Protein AF-A0A1V5UYR1-F1 (afdb_monomer_lite)

pLDDT: mean 87.08, std 14.12, range [35.88, 98.06]

Foldseek 3Di:
DDPVVLLVVQVVQLVVQVVCVVVVHDDAEEQDDDAPSCLVRRLPSHAAQAEHEYECVPQVPDPVSLVRVQVVVVSNCVRRVY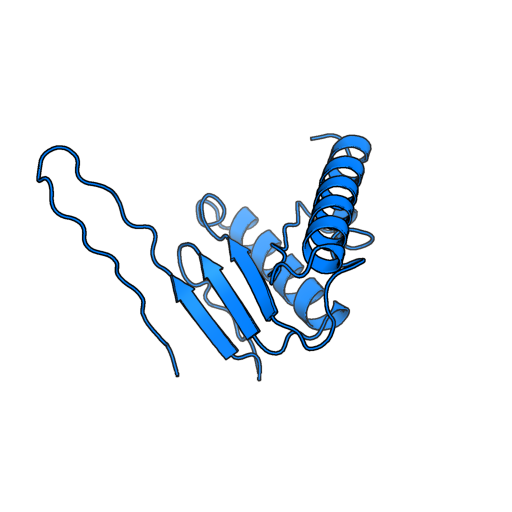QEYEYEDDDRPHDNDNHAYWYWHDFDCPVVVNDTDGDTDRPD

Radius of gyration: 15.61 Å; chains: 1; bounding box: 32×38×44 Å

Sequence (124 aa):
MPLAMKTWNVYRSRLLGQRMADAGIVVIPTVSWAGPETYEFCFDGLPKNGTVTISTVGVMRSRQARELFKSGLSAMLAAIRPENILIYGKLPDFDFGKTAIFHFEPTSFDWKNMKKDVNCKENR

Secondary structure (DSSP, 8-state):
--HHHHHHHHHHHHHHHHHHHHTT----PEE--SSGGGHHHHTTTPPTTSEEEEE-TTTTTSHHHHHHHHHHHHHHHHHH--SEEEEESSPPS---TT-EEEEE-----BTTTTB----EEE--

Structure (mmCIF, N/CA/C/O backbone):
data_AF-A0A1V5UYR1-F1
#
_entry.id   AF-A0A1V5UYR1-F1
#
loop_
_atom_site.group_PDB
_atom_site.id
_atom_site.type_symbol
_atom_site.label_atom_id
_atom_site.label_alt_id
_atom_site.label_comp_id
_atom_site.label_asym_id
_atom_site.label_entity_id
_atom_site.label_seq_id
_atom_site.pdbx_PDB_ins_code
_atom_site.Cartn_x
_atom_site.Cartn_y
_atom_site.Cartn_z
_atom_site.occupancy
_atom_site.B_iso_or_equiv
_atom_site.auth_seq_id
_atom_site.auth_comp_id
_atom_site.auth_asym_id
_atom_site.auth_atom_id
_atom_site.pdbx_PDB_model_num
ATOM 1 N N . MET A 1 1 ? 13.243 11.709 1.000 1.00 82.44 1 MET A N 1
ATOM 2 C CA . MET A 1 1 ? 13.727 10.629 0.109 1.00 82.44 1 MET A CA 1
ATOM 3 C C . MET A 1 1 ? 13.511 11.059 -1.340 1.00 82.44 1 MET A C 1
ATOM 5 O O . MET A 1 1 ? 12.389 11.466 -1.631 1.00 82.44 1 MET A O 1
ATOM 9 N N . PRO A 1 2 ? 14.531 11.019 -2.216 1.00 94.44 2 PRO A N 1
ATOM 10 C CA . PRO A 1 2 ? 14.392 11.334 -3.643 1.00 94.44 2 PRO A CA 1
ATOM 11 C C . PRO A 1 2 ? 13.414 10.394 -4.361 1.00 94.44 2 PRO A C 1
ATOM 13 O O . PRO A 1 2 ? 13.251 9.248 -3.938 1.00 94.44 2 PRO A O 1
ATOM 16 N N . LEU A 1 3 ? 12.796 10.857 -5.455 1.00 93.81 3 LEU A N 1
ATOM 17 C CA . LEU A 1 3 ? 11.781 10.097 -6.200 1.00 93.81 3 LEU A CA 1
ATOM 18 C C . LEU A 1 3 ? 12.307 8.744 -6.693 1.00 93.81 3 LEU A C 1
ATOM 20 O O . LEU A 1 3 ? 11.684 7.725 -6.421 1.00 93.81 3 LEU A O 1
ATOM 24 N N . ALA A 1 4 ? 13.506 8.716 -7.281 1.00 95.88 4 ALA A N 1
ATOM 25 C CA . ALA A 1 4 ? 14.134 7.483 -7.759 1.00 95.88 4 ALA A CA 1
ATOM 26 C C . ALA A 1 4 ? 14.246 6.403 -6.664 1.00 95.88 4 ALA A C 1
ATOM 28 O O . ALA A 1 4 ? 13.963 5.232 -6.906 1.00 95.88 4 ALA A O 1
ATOM 29 N N . MET A 1 5 ? 14.584 6.794 -5.428 1.00 96.31 5 MET A N 1
ATOM 30 C CA . MET A 1 5 ? 14.631 5.853 -4.304 1.00 96.31 5 MET A CA 1
ATOM 31 C C . MET A 1 5 ? 13.238 5.378 -3.879 1.00 96.31 5 MET A C 1
ATOM 33 O O . MET A 1 5 ? 13.083 4.216 -3.509 1.00 96.31 5 MET A O 1
ATOM 37 N N . LYS A 1 6 ? 12.219 6.246 -3.937 1.00 95.44 6 LYS A N 1
ATOM 38 C CA . LYS A 1 6 ? 10.828 5.853 -3.654 1.00 95.44 6 LYS A CA 1
ATOM 39 C C . L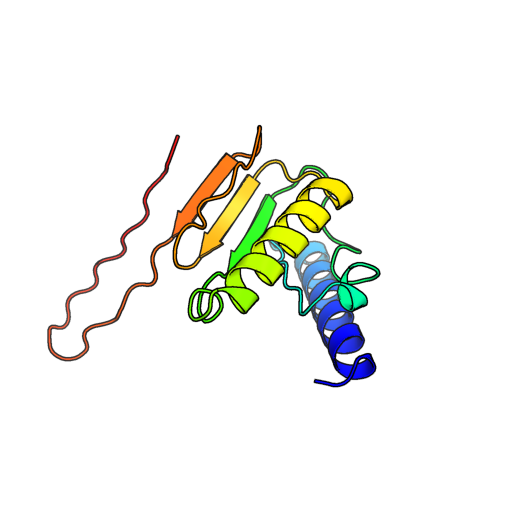YS A 1 6 ? 10.349 4.809 -4.670 1.00 95.44 6 LYS A C 1
ATOM 41 O O . LYS A 1 6 ? 9.847 3.766 -4.259 1.00 95.44 6 LYS A O 1
ATOM 46 N N . THR A 1 7 ? 10.578 5.052 -5.961 1.00 95.94 7 THR A N 1
ATOM 47 C CA . THR A 1 7 ? 10.235 4.124 -7.049 1.00 95.94 7 THR A CA 1
ATOM 48 C C . THR A 1 7 ? 10.956 2.789 -6.887 1.00 95.94 7 THR A C 1
ATOM 50 O O . THR A 1 7 ? 10.316 1.739 -6.898 1.00 95.94 7 THR A O 1
ATOM 53 N N . TRP A 1 8 ? 12.270 2.817 -6.633 1.00 96.38 8 TRP A N 1
ATOM 54 C CA . TRP A 1 8 ? 13.058 1.606 -6.391 1.00 96.38 8 TRP A CA 1
ATOM 55 C C . TRP A 1 8 ? 12.538 0.787 -5.203 1.00 96.38 8 TRP A C 1
ATOM 57 O O . TRP A 1 8 ? 12.418 -0.436 -5.292 1.00 96.38 8 TRP A O 1
ATOM 67 N N . ASN A 1 9 ? 12.191 1.447 -4.095 1.00 95.25 9 ASN A N 1
ATOM 68 C CA . ASN A 1 9 ? 11.674 0.770 -2.907 1.00 95.25 9 ASN A CA 1
ATOM 69 C C . ASN A 1 9 ? 10.339 0.066 -3.169 1.00 95.25 9 ASN A C 1
ATOM 71 O O . ASN A 1 9 ? 10.165 -1.071 -2.725 1.00 95.25 9 ASN A O 1
ATOM 75 N N . VAL A 1 10 ? 9.426 0.707 -3.907 1.00 95.75 10 VAL A N 1
ATOM 76 C CA . VAL A 1 10 ? 8.153 0.085 -4.298 1.00 95.75 10 VAL A CA 1
ATOM 77 C C . VAL A 1 10 ? 8.408 -1.101 -5.219 1.00 95.75 10 VAL A C 1
ATOM 79 O O . VAL A 1 10 ? 7.990 -2.211 -4.894 1.00 95.75 10 VAL A O 1
ATOM 82 N N . TYR A 1 11 ? 9.157 -0.901 -6.306 1.00 96.00 11 TYR A N 1
ATOM 83 C CA . TYR A 1 11 ? 9.467 -1.959 -7.267 1.00 96.00 11 TYR A CA 1
ATOM 84 C C . TYR A 1 11 ? 10.068 -3.196 -6.586 1.00 96.00 11 TYR A C 1
ATOM 86 O O . TYR A 1 11 ? 9.573 -4.312 -6.748 1.00 96.00 11 TYR A O 1
ATOM 94 N N . ARG A 1 12 ? 11.091 -2.997 -5.745 1.00 96.31 12 ARG A N 1
ATOM 95 C CA . ARG A 1 12 ? 11.759 -4.087 -5.026 1.00 96.31 12 ARG A CA 1
ATOM 96 C C . ARG A 1 12 ? 10.804 -4.826 -4.089 1.00 96.31 12 ARG A C 1
ATOM 98 O O . ARG A 1 12 ? 10.866 -6.050 -4.009 1.00 96.31 12 ARG A O 1
ATOM 105 N N . SER A 1 13 ? 9.923 -4.107 -3.392 1.00 95.56 13 SER A N 1
ATOM 106 C CA . SER A 1 13 ? 8.913 -4.728 -2.529 1.00 95.56 13 SER A CA 1
ATOM 107 C C . SER A 1 13 ? 7.939 -5.598 -3.329 1.00 95.56 13 SER A C 1
ATOM 109 O O . SER A 1 13 ? 7.636 -6.706 -2.887 1.00 95.56 13 SER A O 1
ATOM 111 N N . ARG A 1 14 ? 7.490 -5.141 -4.507 1.00 95.62 14 ARG A N 1
ATOM 112 C CA . ARG A 1 14 ? 6.586 -5.910 -5.381 1.00 95.62 14 ARG A CA 1
ATOM 113 C C . ARG A 1 14 ? 7.263 -7.149 -5.956 1.00 95.62 14 ARG A C 1
ATOM 115 O O . ARG A 1 14 ? 6.697 -8.232 -5.859 1.00 95.62 14 ARG A O 1
ATOM 122 N N . LEU A 1 15 ? 8.491 -7.014 -6.457 1.00 96.56 15 LEU A N 1
ATOM 123 C CA . LEU A 1 15 ? 9.258 -8.136 -7.003 1.00 96.56 15 LEU A CA 1
ATOM 124 C C . LEU A 1 15 ? 9.487 -9.240 -5.960 1.00 96.56 15 LEU A C 1
ATOM 126 O O . LEU A 1 15 ? 9.357 -10.422 -6.268 1.00 96.56 15 LEU A O 1
ATOM 130 N N . LEU A 1 16 ? 9.820 -8.864 -4.721 1.00 96.62 16 LEU A N 1
ATOM 131 C CA . LEU A 1 16 ? 9.978 -9.834 -3.635 1.00 96.62 16 LEU A CA 1
ATOM 132 C C . LEU A 1 16 ? 8.653 -10.519 -3.295 1.00 96.62 16 LEU A C 1
ATOM 134 O O . LEU A 1 16 ? 8.631 -11.739 -3.157 1.00 96.62 16 LEU A O 1
ATOM 138 N N . GLY A 1 17 ? 7.562 -9.754 -3.207 1.00 95.94 17 GLY A N 1
ATOM 139 C CA . GLY A 1 17 ? 6.230 -10.307 -2.976 1.00 95.94 17 GLY A CA 1
ATOM 140 C C . GLY A 1 17 ? 5.819 -11.302 -4.061 1.00 95.94 17 GLY A C 1
ATOM 141 O O . GLY A 1 17 ? 5.363 -12.393 -3.738 1.00 95.94 17 GLY A O 1
ATOM 142 N N . GLN A 1 18 ? 6.062 -10.973 -5.331 1.00 95.88 18 GLN A N 1
ATOM 143 C CA . GLN A 1 18 ? 5.800 -11.876 -6.450 1.00 95.88 18 GLN A CA 1
ATOM 144 C C . GLN A 1 18 ? 6.620 -13.164 -6.333 1.00 95.88 18 GLN A C 1
ATOM 146 O O . GLN A 1 18 ? 6.052 -14.245 -6.368 1.00 95.88 18 GLN A O 1
ATOM 151 N N . ARG A 1 19 ? 7.936 -13.069 -6.102 1.00 97.69 19 ARG A N 1
ATOM 152 C CA . ARG A 1 19 ? 8.791 -14.261 -5.963 1.00 97.69 19 ARG A CA 1
ATOM 153 C C . ARG A 1 19 ? 8.381 -15.167 -4.802 1.00 97.69 19 ARG A C 1
ATOM 155 O O . ARG A 1 19 ? 8.513 -16.380 -4.901 1.00 97.69 19 ARG A O 1
ATOM 162 N N . MET A 1 20 ? 7.915 -14.588 -3.696 1.00 97.50 20 MET A N 1
ATOM 163 C CA . MET A 1 20 ? 7.384 -15.355 -2.567 1.00 97.50 20 MET A CA 1
ATOM 164 C C . MET A 1 20 ? 6.066 -16.046 -2.938 1.00 97.50 20 MET A C 1
ATOM 166 O O . MET A 1 20 ? 5.892 -17.220 -2.618 1.00 97.50 20 MET A O 1
ATOM 170 N N . ALA A 1 21 ? 5.175 -15.350 -3.648 1.00 95.88 21 ALA A N 1
ATOM 171 C CA . ALA A 1 21 ? 3.930 -15.929 -4.145 1.00 95.88 21 ALA A CA 1
ATOM 172 C C . ALA A 1 21 ? 4.183 -17.070 -5.145 1.00 95.88 21 ALA A C 1
ATOM 174 O O . ALA A 1 21 ? 3.575 -18.131 -5.017 1.00 95.88 21 ALA A O 1
ATOM 175 N N . ASP A 1 22 ? 5.139 -16.904 -6.064 1.00 97.31 22 ASP A N 1
ATOM 176 C CA . ASP A 1 22 ? 5.566 -17.943 -7.015 1.00 97.31 22 ASP A CA 1
ATOM 177 C C . ASP A 1 22 ? 6.114 -19.192 -6.294 1.00 97.31 22 ASP A C 1
ATOM 179 O O . ASP A 1 22 ? 5.995 -20.309 -6.792 1.00 97.31 22 ASP A O 1
ATOM 183 N N . ALA A 1 23 ? 6.677 -19.018 -5.093 1.00 98.06 23 ALA A N 1
ATOM 184 C CA . ALA A 1 23 ? 7.136 -20.102 -4.224 1.00 98.06 23 ALA A CA 1
ATOM 185 C C . ALA A 1 23 ? 6.018 -20.729 -3.361 1.00 98.06 23 ALA A C 1
ATOM 187 O O . ALA A 1 23 ? 6.304 -21.551 -2.491 1.00 98.06 23 ALA A O 1
ATOM 188 N N . GLY A 1 24 ? 4.754 -20.343 -3.567 1.00 97.56 24 GLY A N 1
ATOM 189 C CA . GLY A 1 24 ? 3.597 -20.864 -2.833 1.00 97.56 24 GLY A CA 1
ATOM 190 C C . GLY A 1 24 ? 3.358 -20.219 -1.463 1.00 97.56 24 GLY A C 1
ATOM 191 O O . GLY A 1 24 ? 2.552 -20.726 -0.684 1.00 97.56 24 GLY A O 1
ATOM 192 N N . ILE A 1 25 ? 4.037 -19.112 -1.143 1.00 97.75 25 ILE A N 1
ATOM 193 C CA . ILE A 1 25 ? 3.829 -18.379 0.113 1.00 97.75 25 ILE A CA 1
ATOM 194 C C . ILE A 1 25 ? 2.635 -17.437 -0.049 1.00 97.75 25 ILE A C 1
ATOM 196 O O . ILE A 1 25 ? 2.545 -16.680 -1.013 1.00 97.75 25 ILE A O 1
ATOM 200 N N . VAL A 1 26 ? 1.735 -17.423 0.935 1.00 95.75 26 VAL A N 1
ATOM 201 C CA . VAL A 1 26 ? 0.648 -16.438 0.985 1.00 95.75 26 VAL A CA 1
ATOM 202 C C . VAL A 1 26 ? 1.230 -15.064 1.322 1.00 95.75 26 VAL A C 1
ATOM 204 O O . VAL A 1 26 ? 1.741 -14.847 2.420 1.00 95.75 26 VAL A O 1
ATOM 207 N N . VAL A 1 27 ? 1.143 -14.125 0.378 1.00 95.88 27 VAL A N 1
ATOM 208 C CA . VAL A 1 27 ? 1.678 -12.765 0.522 1.00 95.88 27 VAL A CA 1
ATOM 209 C C . VAL A 1 27 ? 0.538 -11.757 0.601 1.00 95.88 27 VAL A C 1
ATOM 211 O O . VAL A 1 27 ? -0.253 -11.632 -0.329 1.00 95.88 27 VAL A O 1
ATOM 214 N N . ILE A 1 28 ? 0.500 -10.981 1.687 1.00 96.19 28 ILE A N 1
ATOM 215 C CA . ILE A 1 28 ? -0.369 -9.804 1.813 1.00 96.19 28 ILE A CA 1
ATOM 216 C C . ILE A 1 28 ? 0.513 -8.557 1.687 1.00 96.19 28 ILE A C 1
ATOM 218 O O . ILE A 1 28 ? 1.280 -8.257 2.607 1.00 96.19 28 ILE A O 1
ATOM 222 N N . PRO A 1 29 ? 0.457 -7.821 0.564 1.00 95.62 29 PRO A N 1
ATOM 223 C CA . PRO A 1 29 ? 1.362 -6.708 0.346 1.00 95.62 29 PRO A CA 1
ATOM 224 C C . PRO A 1 29 ? 1.015 -5.524 1.246 1.00 95.62 29 PRO A C 1
ATOM 226 O O . PRO A 1 29 ? -0.151 -5.168 1.435 1.00 95.62 29 PRO A O 1
ATOM 229 N N . THR A 1 30 ? 2.054 -4.874 1.762 1.00 94.69 30 THR A N 1
ATOM 230 C CA . THR A 1 30 ? 1.919 -3.582 2.432 1.00 94.69 30 THR A CA 1
ATOM 231 C C . THR A 1 30 ? 1.919 -2.451 1.413 1.00 94.69 30 THR A C 1
ATOM 233 O O . THR A 1 30 ? 2.804 -2.346 0.551 1.00 94.69 30 THR A O 1
ATOM 236 N N . VAL A 1 31 ? 0.912 -1.592 1.521 1.00 94.62 31 VAL A N 1
ATOM 237 C CA . VAL A 1 31 ? 0.780 -0.371 0.732 1.00 94.62 31 VAL A CA 1
ATOM 238 C C . VAL A 1 31 ? 1.361 0.783 1.533 1.00 94.62 31 VAL A C 1
ATOM 240 O O . VAL A 1 31 ? 1.094 0.942 2.723 1.00 94.62 31 VAL A O 1
ATOM 243 N N . SER A 1 32 ? 2.192 1.581 0.872 1.00 91.88 32 SER A N 1
ATOM 244 C CA . SER A 1 32 ? 2.809 2.767 1.451 1.00 91.88 32 SER A CA 1
ATOM 245 C C . SER A 1 32 ? 2.948 3.834 0.377 1.00 91.88 32 SER A C 1
ATOM 247 O O . SER A 1 32 ? 3.250 3.530 -0.778 1.00 91.88 32 SER A O 1
ATOM 249 N N . TRP A 1 33 ? 2.726 5.082 0.767 1.00 93.62 33 TRP A N 1
ATOM 250 C CA . TRP A 1 33 ? 2.837 6.261 -0.080 1.00 93.62 33 TRP A CA 1
ATOM 251 C C . TRP A 1 33 ? 3.504 7.386 0.707 1.00 93.62 33 TRP A C 1
ATOM 253 O O . TRP A 1 33 ? 3.449 7.422 1.937 1.00 93.62 33 TRP A O 1
ATOM 263 N N . ALA A 1 34 ? 4.148 8.310 -0.005 1.00 89.75 34 ALA A N 1
ATOM 264 C CA . ALA A 1 34 ? 4.759 9.489 0.614 1.00 89.75 34 ALA A CA 1
ATOM 265 C C . ALA A 1 34 ? 3.901 10.743 0.399 1.00 89.75 34 ALA A C 1
ATOM 267 O O . ALA A 1 34 ? 3.651 11.496 1.335 1.00 89.75 34 ALA A O 1
ATOM 268 N N . GLY A 1 35 ? 3.433 10.933 -0.831 1.00 90.06 35 GLY A N 1
ATOM 269 C CA . GLY A 1 35 ? 2.635 12.070 -1.270 1.00 90.06 35 GLY A CA 1
ATOM 270 C C . GLY A 1 35 ? 2.059 11.820 -2.667 1.00 90.06 35 GLY A C 1
ATOM 271 O O . GLY A 1 35 ? 2.286 10.738 -3.226 1.00 90.06 35 GLY A O 1
ATOM 272 N N . PRO A 1 36 ? 1.315 12.784 -3.232 1.00 93.12 36 PRO A N 1
ATOM 273 C CA . PRO A 1 36 ? 0.657 12.636 -4.530 1.00 93.12 36 PRO A CA 1
ATOM 274 C C . PRO A 1 36 ? 1.594 12.249 -5.673 1.00 93.12 36 PRO A C 1
ATOM 276 O O . PRO A 1 36 ? 1.213 11.479 -6.549 1.00 93.12 36 PRO A O 1
ATOM 279 N N . GLU A 1 37 ? 2.853 12.680 -5.614 1.00 93.12 37 GLU A N 1
ATOM 280 C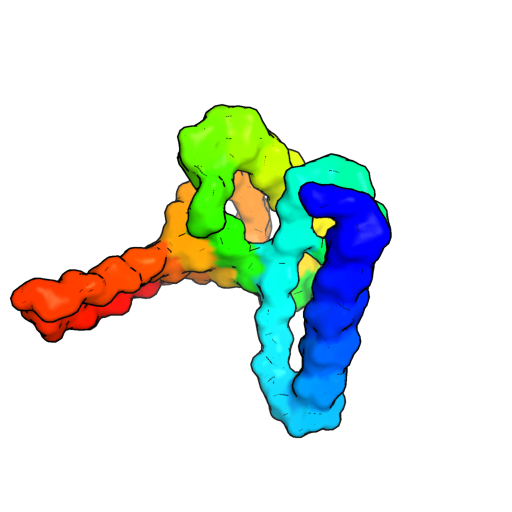 CA . GLU A 1 37 ? 3.883 12.336 -6.596 1.00 93.12 37 GLU A CA 1
ATOM 281 C C . GLU A 1 37 ? 4.229 10.838 -6.627 1.00 93.12 37 GLU A C 1
ATOM 283 O O . GLU A 1 37 ? 4.949 10.385 -7.509 1.00 93.12 37 GLU A O 1
ATOM 288 N N . THR A 1 38 ? 3.765 10.065 -5.639 1.00 95.12 38 THR A N 1
ATOM 289 C CA . THR A 1 38 ? 3.986 8.614 -5.576 1.00 95.12 38 THR A CA 1
ATOM 290 C C . THR A 1 38 ? 2.817 7.785 -6.088 1.00 95.12 38 THR A C 1
ATOM 292 O O . THR A 1 38 ? 2.999 6.592 -6.317 1.00 95.12 38 THR A O 1
ATOM 295 N N . TYR A 1 39 ? 1.640 8.388 -6.283 1.00 95.31 39 TYR A N 1
ATOM 296 C CA . TYR A 1 39 ? 0.413 7.655 -6.625 1.00 95.31 39 TYR A CA 1
ATOM 297 C C . TYR A 1 39 ? 0.476 6.991 -7.999 1.00 95.31 39 TYR A C 1
ATOM 299 O O . TYR A 1 39 ? -0.182 5.978 -8.204 1.00 95.31 39 TYR A O 1
ATOM 307 N N . GLU A 1 40 ? 1.307 7.521 -8.896 1.00 94.25 40 GLU A N 1
ATOM 308 C CA . GLU A 1 40 ? 1.533 6.962 -10.228 1.00 94.25 40 GLU A CA 1
ATOM 309 C C . GLU A 1 40 ? 2.113 5.542 -10.191 1.00 94.25 40 GLU A C 1
ATOM 311 O O . GLU A 1 40 ? 1.866 4.783 -11.112 1.00 94.25 40 GLU A O 1
ATOM 316 N N . PHE A 1 41 ? 2.852 5.171 -9.136 1.00 94.38 41 PHE A N 1
ATOM 317 C CA . PHE A 1 41 ? 3.537 3.873 -9.076 1.00 94.38 41 PHE A CA 1
ATOM 318 C C . PHE A 1 41 ? 3.295 3.081 -7.787 1.00 94.38 41 PHE A C 1
ATOM 320 O O . PHE A 1 41 ? 3.523 1.873 -7.753 1.00 94.38 41 PHE A O 1
ATOM 327 N N . CYS A 1 42 ? 2.890 3.712 -6.678 1.00 95.25 42 CYS A N 1
ATOM 328 C CA . CYS A 1 42 ? 2.823 3.016 -5.387 1.00 95.25 42 CYS A CA 1
ATOM 329 C C . CYS A 1 42 ? 1.685 1.984 -5.306 1.00 95.25 42 CYS A C 1
ATOM 331 O O . CYS A 1 42 ? 1.772 1.034 -4.514 1.00 95.25 42 CYS A O 1
ATOM 333 N N . PHE A 1 43 ? 0.662 2.138 -6.149 1.00 95.50 43 PHE A N 1
ATOM 334 C CA . PHE A 1 43 ? -0.485 1.234 -6.228 1.00 95.50 43 PHE A CA 1
ATOM 335 C C . PHE A 1 43 ? -0.328 0.125 -7.276 1.00 95.50 43 PHE A C 1
ATOM 337 O O . PHE A 1 43 ? -1.115 -0.822 -7.285 1.00 95.50 43 PHE A O 1
ATOM 344 N N . ASP A 1 44 ? 0.712 0.193 -8.105 1.00 93.62 44 ASP A N 1
ATOM 345 C CA . ASP A 1 44 ? 0.954 -0.795 -9.149 1.00 93.62 44 ASP A CA 1
ATOM 346 C C . ASP A 1 44 ? 1.427 -2.137 -8.582 1.00 93.62 44 ASP A C 1
ATOM 348 O O . ASP A 1 44 ? 2.100 -2.228 -7.544 1.00 93.62 44 ASP A O 1
ATOM 352 N N . GLY A 1 45 ? 1.045 -3.208 -9.282 1.00 91.25 45 GLY A N 1
ATOM 353 C CA . GLY A 1 45 ? 1.369 -4.587 -8.911 1.00 91.25 45 GLY A CA 1
ATOM 354 C C . GLY A 1 45 ? 0.686 -5.076 -7.629 1.00 91.25 45 GLY A C 1
ATOM 355 O O . GLY A 1 45 ? 1.028 -6.145 -7.130 1.00 91.25 45 GLY A O 1
ATOM 356 N N . LEU A 1 46 ? -0.251 -4.304 -7.071 1.00 95.00 46 LEU A N 1
ATOM 357 C CA . LEU A 1 46 ? -1.080 -4.728 -5.948 1.00 95.00 46 LEU A CA 1
ATOM 358 C C . LEU A 1 46 ? -2.295 -5.537 -6.426 1.00 95.00 46 LEU A C 1
ATOM 360 O O . LEU A 1 46 ? -2.803 -5.300 -7.526 1.00 95.00 46 LEU A O 1
ATOM 364 N N . PRO A 1 47 ? -2.805 -6.462 -5.594 1.00 91.50 47 PRO A N 1
ATOM 365 C CA . PRO A 1 47 ? -4.013 -7.205 -5.910 1.00 91.50 47 PRO A CA 1
ATOM 366 C C . PRO A 1 47 ? -5.221 -6.261 -5.949 1.00 91.50 47 PRO A C 1
ATOM 368 O O . PRO A 1 47 ? -5.484 -5.520 -4.999 1.00 91.50 47 PRO A O 1
ATOM 371 N N . LYS A 1 48 ? -5.972 -6.307 -7.052 1.00 92.94 48 LYS A N 1
ATOM 372 C CA . LYS A 1 48 ? -7.265 -5.622 -7.179 1.00 92.94 48 LYS A CA 1
ATOM 373 C C . LYS A 1 48 ? -8.350 -6.472 -6.532 1.00 92.94 48 LYS A C 1
ATOM 375 O O . LYS A 1 48 ? -8.331 -7.685 -6.726 1.00 92.94 48 LYS A O 1
ATOM 380 N N . ASN A 1 49 ? -9.275 -5.855 -5.793 1.00 93.25 49 ASN A N 1
ATOM 381 C CA . ASN A 1 49 ? -10.289 -6.578 -5.006 1.00 93.25 49 ASN A CA 1
ATOM 382 C C . ASN A 1 49 ? -9.670 -7.643 -4.079 1.00 93.25 49 ASN A C 1
ATOM 384 O O . ASN A 1 49 ? -10.231 -8.705 -3.867 1.00 93.25 49 ASN A O 1
ATOM 388 N N . GLY A 1 50 ? -8.460 -7.390 -3.577 1.00 93.06 50 GLY A N 1
ATOM 389 C CA . GLY A 1 50 ? -7.741 -8.324 -2.718 1.00 93.06 50 GLY A CA 1
ATOM 390 C C . GLY A 1 50 ? -7.587 -7.817 -1.293 1.00 93.06 50 GLY A C 1
ATOM 391 O O . GLY A 1 50 ? -8.190 -6.823 -0.883 1.00 93.06 50 GLY A O 1
ATOM 392 N N . THR A 1 51 ? -6.713 -8.494 -0.557 1.00 96.31 51 THR A N 1
ATOM 393 C CA . THR A 1 51 ? -6.329 -8.124 0.803 1.00 96.31 51 THR A CA 1
ATOM 394 C C . THR A 1 51 ? -5.007 -7.368 0.784 1.00 96.31 51 THR A C 1
ATOM 396 O O . THR A 1 51 ? -4.027 -7.835 0.201 1.00 96.31 51 THR A O 1
ATOM 399 N N . VAL A 1 52 ? -4.958 -6.212 1.444 1.00 96.88 52 VAL A N 1
ATOM 400 C CA . VAL A 1 52 ? -3.738 -5.402 1.577 1.00 96.88 52 VAL A CA 1
ATOM 401 C C . VAL A 1 52 ? -3.513 -4.974 3.022 1.00 96.88 52 VAL A C 1
ATOM 403 O O . VAL A 1 52 ? -4.445 -4.950 3.824 1.00 96.88 52 VAL A O 1
ATOM 406 N N . THR A 1 53 ? -2.277 -4.618 3.370 1.00 96.19 53 THR A N 1
ATOM 407 C CA . THR A 1 53 ? -1.954 -4.059 4.692 1.00 96.19 53 THR A CA 1
ATOM 408 C C . THR A 1 53 ? -1.542 -2.592 4.587 1.00 96.19 53 THR A C 1
ATOM 410 O O . THR A 1 53 ? -0.866 -2.195 3.637 1.00 96.19 53 THR A O 1
ATOM 413 N N . ILE A 1 54 ? -1.916 -1.779 5.573 1.00 95.19 54 ILE A N 1
ATOM 414 C CA . ILE A 1 54 ? -1.439 -0.400 5.739 1.00 95.19 54 ILE A CA 1
ATOM 415 C C . ILE A 1 54 ? -0.976 -0.181 7.178 1.00 95.19 54 ILE A C 1
ATOM 417 O O . ILE A 1 54 ? -1.507 -0.766 8.121 1.00 95.19 54 ILE A O 1
ATOM 421 N N . SER A 1 55 ? 0.014 0.691 7.354 1.00 92.12 55 SER A N 1
ATOM 422 C CA . SER A 1 55 ? 0.506 1.080 8.675 1.00 92.12 55 SER A CA 1
ATOM 423 C C . SER A 1 55 ? 0.245 2.556 8.928 1.00 92.12 55 SER A C 1
ATOM 425 O O . SER A 1 55 ? 0.570 3.407 8.101 1.00 92.12 55 SER A O 1
ATOM 427 N N . THR A 1 56 ? -0.314 2.866 10.094 1.00 89.69 56 THR A N 1
ATOM 428 C CA . THR A 1 56 ? -0.514 4.246 10.567 1.00 89.69 56 THR A CA 1
ATOM 429 C C . THR A 1 56 ? 0.503 4.653 11.632 1.00 89.69 56 THR A C 1
ATOM 431 O O . THR A 1 56 ? 0.482 5.785 12.135 1.00 89.69 56 THR A O 1
ATOM 434 N N . VAL A 1 57 ? 1.423 3.748 11.979 1.00 85.25 57 VAL A N 1
ATOM 435 C CA . VAL A 1 57 ? 2.504 4.014 12.928 1.00 85.25 57 VAL A CA 1
ATOM 436 C C . VAL A 1 57 ? 3.393 5.131 12.381 1.00 85.25 57 VAL A C 1
ATOM 438 O O . VAL A 1 57 ? 3.875 5.082 11.257 1.00 85.25 57 VAL A O 1
ATOM 441 N N . GLY A 1 58 ? 3.598 6.178 13.183 1.00 78.12 58 GLY A N 1
ATOM 442 C CA . GLY A 1 58 ? 4.412 7.339 12.807 1.00 78.12 58 GLY A CA 1
ATOM 443 C C . GLY A 1 58 ? 3.695 8.399 11.962 1.00 78.12 58 GLY A C 1
ATOM 444 O O . GLY A 1 58 ? 4.146 9.542 11.952 1.00 78.12 58 GLY A O 1
ATOM 445 N N . VAL A 1 59 ? 2.551 8.082 11.347 1.00 76.88 59 VAL A N 1
ATOM 446 C CA . VAL A 1 59 ? 1.819 9.004 10.455 1.00 76.88 59 VAL A CA 1
ATOM 447 C C . VAL A 1 59 ? 0.859 9.922 11.223 1.00 76.88 59 VAL A C 1
ATOM 449 O O . VAL A 1 59 ? 0.667 11.083 10.874 1.00 76.88 59 VAL A O 1
ATOM 452 N N . MET A 1 60 ? 0.311 9.456 12.347 1.00 70.25 60 MET A N 1
ATOM 453 C CA . MET A 1 60 ? -0.742 10.168 13.093 1.00 70.25 60 MET A CA 1
ATOM 454 C C . MET A 1 60 ? -0.267 11.381 13.924 1.00 70.25 60 MET A C 1
ATOM 456 O O . MET A 1 60 ? -1.033 11.911 14.738 1.00 70.25 60 MET A O 1
ATOM 460 N N . ARG A 1 61 ? 0.981 11.834 13.737 1.00 74.25 61 ARG A N 1
ATOM 461 C CA . ARG A 1 61 ? 1.645 12.839 14.589 1.00 74.25 61 ARG A CA 1
ATOM 462 C C . ARG A 1 61 ? 1.256 14.287 14.284 1.00 74.25 61 ARG A C 1
ATOM 464 O O . ARG A 1 61 ? 1.182 15.079 15.215 1.00 74.25 61 ARG A O 1
ATOM 471 N N . SER A 1 62 ? 0.979 14.639 13.027 1.00 83.88 62 SER A N 1
ATOM 472 C CA . SER A 1 62 ? 0.604 16.007 12.636 1.00 83.88 62 SER A CA 1
ATOM 473 C C . SER A 1 62 ? -0.679 16.031 11.808 1.00 83.88 62 SER A C 1
ATOM 475 O O . SER A 1 62 ? -1.040 15.039 11.174 1.00 83.88 62 SER A O 1
ATOM 477 N N . ARG A 1 63 ? -1.377 17.175 11.799 1.00 85.62 63 ARG A N 1
ATOM 478 C CA . ARG A 1 63 ? -2.582 17.368 10.975 1.00 85.62 63 ARG A CA 1
ATOM 479 C C . ARG A 1 63 ? -2.271 17.174 9.490 1.00 85.62 63 ARG A C 1
ATOM 481 O O . ARG A 1 63 ? -2.959 16.417 8.826 1.00 85.62 63 ARG A O 1
ATOM 488 N N . GLN A 1 64 ? -1.188 17.778 9.003 1.00 86.50 64 GLN A N 1
ATOM 489 C CA . GLN A 1 64 ? -0.757 17.652 7.606 1.00 86.50 64 GLN A CA 1
ATOM 490 C C . GLN A 1 64 ? -0.460 16.198 7.217 1.00 86.50 64 GLN A C 1
ATOM 492 O O . GLN A 1 64 ? -0.895 15.749 6.161 1.00 86.50 64 GLN A O 1
ATOM 497 N N . ALA A 1 65 ? 0.220 15.437 8.082 1.00 85.75 65 ALA A N 1
ATOM 498 C CA . ALA A 1 65 ? 0.498 14.027 7.821 1.00 85.75 65 ALA A CA 1
ATOM 499 C C . ALA A 1 65 ? -0.786 13.184 7.777 1.00 85.75 65 ALA A C 1
ATOM 501 O O . ALA A 1 65 ? -0.888 12.279 6.952 1.00 85.75 65 ALA A O 1
ATOM 502 N N . ARG A 1 66 ? -1.791 13.506 8.607 1.00 87.94 66 ARG A N 1
ATOM 503 C CA . ARG A 1 66 ? -3.110 12.856 8.538 1.00 87.94 66 ARG A CA 1
ATOM 504 C C . ARG A 1 66 ? -3.838 13.167 7.239 1.00 87.94 66 ARG A C 1
ATOM 506 O O . ARG A 1 66 ? -4.377 12.243 6.647 1.00 87.94 66 ARG A O 1
ATOM 513 N N . GLU A 1 67 ? -3.829 14.414 6.778 1.00 90.06 67 GLU A N 1
ATOM 514 C CA . GLU A 1 67 ? -4.477 14.765 5.507 1.00 90.06 67 GLU A CA 1
ATOM 515 C C . GLU A 1 67 ? -3.794 14.085 4.314 1.00 90.06 67 GLU A C 1
ATOM 517 O O . GLU A 1 67 ? -4.467 13.499 3.469 1.00 90.06 67 GLU A O 1
ATOM 522 N N . LEU A 1 68 ? -2.456 14.061 4.277 1.00 90.50 68 LEU A N 1
ATOM 523 C CA . LEU A 1 68 ? -1.705 13.324 3.252 1.00 90.50 68 LEU A CA 1
ATOM 524 C C . LEU A 1 68 ? -1.988 11.818 3.299 1.00 90.50 68 LEU A C 1
ATOM 526 O O . LEU A 1 68 ? -2.086 11.163 2.260 1.00 90.50 68 LEU A O 1
ATOM 530 N N . PHE A 1 69 ? -2.151 11.268 4.502 1.00 92.44 69 PHE A N 1
ATOM 531 C CA . PHE A 1 69 ? -2.545 9.879 4.676 1.00 92.44 69 PHE A CA 1
ATOM 532 C C . PHE A 1 69 ? -3.950 9.615 4.141 1.00 92.44 69 PHE A C 1
ATOM 534 O O . PHE A 1 69 ? -4.111 8.710 3.331 1.00 92.44 69 PHE A O 1
ATOM 541 N N . LYS A 1 70 ? -4.949 10.417 4.531 1.00 92.75 70 LYS A N 1
ATOM 542 C CA . LYS 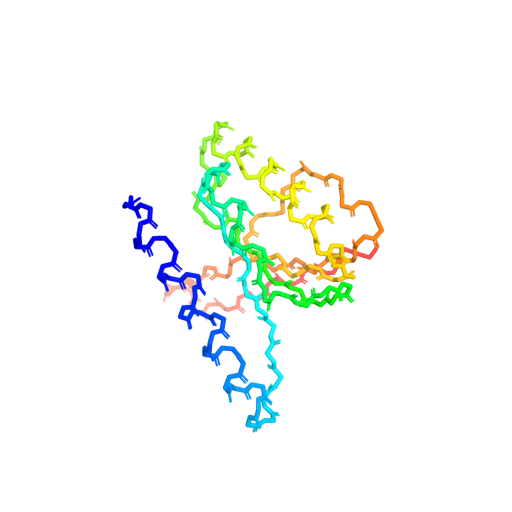A 1 70 ? -6.334 10.281 4.053 1.00 92.75 70 LYS A CA 1
ATOM 543 C C . LYS A 1 70 ? -6.429 10.448 2.534 1.00 92.75 70 LYS A C 1
ATOM 545 O O . LYS A 1 70 ? -7.133 9.682 1.883 1.00 92.75 70 LYS A O 1
ATOM 550 N N . SER A 1 71 ? -5.679 11.394 1.969 1.00 94.31 71 SER A N 1
ATOM 551 C CA . SER A 1 71 ? -5.588 11.597 0.519 1.00 94.31 71 SER A CA 1
ATOM 552 C C . SER A 1 71 ? -5.052 10.351 -0.194 1.00 94.31 71 SER A C 1
ATOM 554 O O . SER A 1 71 ? -5.684 9.843 -1.119 1.00 94.31 71 SER A O 1
ATOM 556 N N . GLY A 1 72 ? -3.943 9.784 0.291 1.00 94.94 72 GLY A N 1
ATOM 557 C CA . GLY A 1 72 ? -3.383 8.571 -0.310 1.00 94.94 72 GLY A CA 1
ATOM 558 C C . GLY A 1 72 ? -4.234 7.328 -0.074 1.00 94.94 72 GLY A C 1
ATOM 559 O O . GLY A 1 72 ? -4.311 6.477 -0.954 1.00 94.94 72 GLY A O 1
ATOM 560 N N . LEU A 1 73 ? -4.937 7.252 1.057 1.00 95.00 73 LEU A N 1
ATOM 561 C CA . LEU A 1 73 ? -5.900 6.191 1.333 1.00 95.00 73 LEU A CA 1
ATOM 562 C C . LEU A 1 73 ? -7.068 6.234 0.337 1.00 95.00 73 LEU A C 1
ATOM 564 O O . LEU A 1 73 ? -7.427 5.202 -0.221 1.00 95.00 73 LEU A O 1
ATOM 568 N N . SER A 1 74 ? -7.604 7.423 0.051 1.00 95.38 74 SER A N 1
ATOM 569 C CA . SER A 1 74 ? -8.635 7.615 -0.977 1.00 95.38 74 SER A CA 1
ATOM 570 C C . SER A 1 74 ? -8.134 7.220 -2.372 1.00 95.38 74 SER A C 1
ATOM 572 O O . SER A 1 74 ? -8.789 6.447 -3.074 1.00 95.38 74 SER A O 1
ATOM 574 N N . ALA A 1 75 ? -6.927 7.660 -2.748 1.00 96.25 75 ALA A N 1
ATOM 575 C CA . ALA A 1 75 ? -6.312 7.294 -4.025 1.00 96.25 75 ALA A CA 1
ATOM 576 C C . ALA A 1 75 ? -6.095 5.774 -4.154 1.00 96.25 75 ALA A C 1
ATOM 578 O O . ALA A 1 75 ? -6.382 5.195 -5.202 1.00 96.25 75 ALA A O 1
ATOM 579 N N . MET A 1 76 ? -5.667 5.111 -3.075 1.00 95.62 76 MET A N 1
ATOM 580 C CA . MET A 1 76 ? -5.517 3.656 -3.020 1.00 95.62 76 MET A CA 1
ATOM 581 C C . MET A 1 76 ? -6.859 2.949 -3.237 1.00 95.62 76 MET A C 1
ATOM 583 O O . MET A 1 76 ? -6.947 2.045 -4.069 1.00 95.62 76 MET A O 1
ATOM 587 N N . LEU A 1 77 ? -7.906 3.358 -2.511 1.00 95.00 77 LEU A N 1
ATOM 588 C CA . LEU A 1 77 ? -9.243 2.772 -2.641 1.00 95.00 77 LEU A CA 1
ATOM 589 C C . LEU A 1 77 ? -9.778 2.911 -4.070 1.00 95.00 77 LEU A C 1
ATOM 591 O O . LEU A 1 77 ? -10.332 1.950 -4.602 1.00 95.00 77 LEU A O 1
ATOM 595 N N . ALA A 1 78 ? -9.555 4.056 -4.716 1.00 94.38 78 ALA A N 1
ATOM 596 C CA . ALA A 1 78 ? -9.935 4.269 -6.110 1.00 94.38 78 ALA A CA 1
ATOM 597 C C . ALA A 1 78 ? -9.129 3.391 -7.087 1.00 94.38 78 ALA A C 1
ATOM 599 O O . ALA A 1 78 ? -9.699 2.844 -8.033 1.00 94.38 78 ALA A O 1
ATOM 600 N N . ALA A 1 79 ? -7.822 3.234 -6.858 1.00 94.56 79 ALA A N 1
ATOM 601 C CA . ALA A 1 79 ? -6.924 2.523 -7.765 1.00 94.56 79 ALA A CA 1
ATOM 602 C C . ALA A 1 79 ? -7.106 0.995 -7.731 1.00 94.56 79 ALA A C 1
ATOM 604 O O . ALA A 1 79 ? -7.162 0.356 -8.787 1.00 94.56 79 ALA A O 1
ATOM 605 N N . ILE A 1 80 ? -7.192 0.399 -6.534 1.00 95.50 80 ILE A N 1
ATOM 606 C CA . ILE A 1 80 ? -7.159 -1.070 -6.377 1.00 95.50 80 ILE A CA 1
ATOM 607 C C . ILE A 1 80 ? -8.460 -1.668 -5.843 1.00 95.50 80 ILE A C 1
ATOM 609 O O . ILE A 1 80 ? -8.667 -2.867 -6.023 1.00 95.50 80 ILE A O 1
ATOM 613 N N . ARG A 1 81 ? -9.338 -0.855 -5.233 1.00 95.50 81 ARG A N 1
ATOM 614 C CA . ARG A 1 81 ? -10.626 -1.282 -4.650 1.00 95.50 81 ARG A CA 1
ATOM 615 C C . ARG A 1 81 ? -10.484 -2.570 -3.824 1.00 95.50 81 ARG A C 1
ATOM 617 O O . ARG A 1 81 ? -11.027 -3.593 -4.222 1.00 95.50 81 ARG A O 1
ATOM 624 N N . PRO A 1 82 ? -9.681 -2.573 -2.747 1.00 95.38 82 PRO A N 1
ATOM 625 C CA . PRO A 1 82 ? -9.429 -3.793 -1.990 1.00 95.38 82 PRO A CA 1
ATOM 626 C C . PRO A 1 82 ? -10.719 -4.290 -1.327 1.00 95.38 82 PRO A C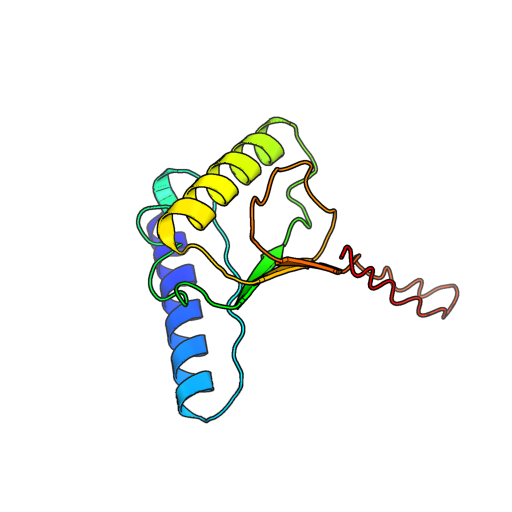 1
ATOM 628 O O . PRO A 1 82 ? -11.591 -3.496 -0.985 1.00 95.38 82 PRO A O 1
ATOM 631 N N . GLU A 1 83 ? -10.819 -5.599 -1.120 1.00 95.81 83 GLU A N 1
ATOM 632 C CA . GLU A 1 83 ? -11.912 -6.195 -0.343 1.00 95.81 83 GLU A CA 1
ATOM 633 C C . GLU A 1 83 ? -11.633 -6.088 1.157 1.00 95.81 83 GLU A C 1
ATOM 635 O O . GLU A 1 83 ? -12.532 -5.793 1.943 1.00 95.81 83 GLU A O 1
ATOM 640 N N . ASN A 1 84 ? -10.366 -6.274 1.542 1.00 95.75 84 ASN A N 1
ATOM 641 C CA . ASN A 1 84 ? -9.936 -6.299 2.934 1.00 95.75 84 ASN A CA 1
ATOM 642 C C . ASN A 1 84 ? -8.708 -5.404 3.138 1.00 95.75 84 ASN A C 1
ATOM 644 O O . ASN A 1 84 ? -7.734 -5.477 2.380 1.00 95.75 84 ASN A O 1
ATOM 648 N N . ILE A 1 85 ? -8.713 -4.609 4.206 1.00 96.19 85 ILE A N 1
ATOM 649 C CA . ILE A 1 85 ? -7.552 -3.831 4.643 1.00 96.19 85 ILE A CA 1
ATOM 650 C C . ILE A 1 85 ? -7.189 -4.230 6.070 1.00 96.19 85 ILE A C 1
ATOM 652 O O . ILE A 1 85 ? -7.983 -4.087 6.999 1.00 96.19 85 ILE A O 1
ATOM 656 N N . LEU A 1 86 ? -5.948 -4.671 6.253 1.00 95.38 86 LEU A N 1
ATOM 657 C CA . LEU A 1 86 ? -5.354 -4.883 7.568 1.00 95.38 86 LEU A CA 1
ATOM 658 C C . LEU A 1 86 ? -4.620 -3.605 7.978 1.00 95.38 86 LEU A C 1
ATOM 660 O O . LEU A 1 86 ? -3.668 -3.184 7.317 1.00 95.38 86 LEU A O 1
ATOM 664 N N . ILE A 1 87 ? -5.046 -2.987 9.072 1.00 94.00 87 ILE A N 1
ATOM 665 C CA . ILE A 1 87 ? -4.487 -1.735 9.578 1.00 94.00 87 ILE A CA 1
ATOM 666 C C . ILE A 1 87 ? -3.658 -2.027 10.818 1.00 94.00 87 ILE A C 1
ATOM 668 O O . ILE A 1 87 ? -4.197 -2.425 11.848 1.00 94.00 87 ILE A O 1
ATOM 672 N N . TYR A 1 88 ? -2.356 -1.763 10.743 1.00 91.50 88 TYR A N 1
ATOM 673 C CA . TYR A 1 88 ? -1.467 -1.807 11.900 1.00 91.50 88 TYR A CA 1
ATOM 674 C C . TYR A 1 88 ? -1.208 -0.396 12.443 1.00 91.50 88 TYR A C 1
ATOM 676 O O . TYR A 1 88 ? -0.683 0.469 11.734 1.00 91.50 88 TYR A O 1
ATOM 684 N N . GLY A 1 89 ? -1.553 -0.144 13.707 1.00 88.31 89 GLY A N 1
ATOM 685 C CA . GLY A 1 89 ? -1.368 1.160 14.351 1.00 88.31 89 GLY A CA 1
ATOM 686 C C . GLY A 1 89 ? -2.655 1.725 14.944 1.00 88.31 89 GLY A C 1
ATOM 687 O O . GLY A 1 89 ? -3.443 1.004 15.539 1.00 88.31 89 GLY A O 1
ATOM 688 N N . LYS A 1 90 ? -2.863 3.038 14.827 1.00 87.31 90 LYS A N 1
ATOM 689 C CA . LYS A 1 90 ? -4.134 3.687 15.188 1.00 87.31 90 LYS A CA 1
ATOM 690 C C . LYS A 1 90 ? -5.088 3.667 13.997 1.00 87.31 90 LYS A C 1
ATOM 692 O O . LYS A 1 90 ? -4.674 4.022 12.893 1.00 87.31 90 LYS A O 1
ATOM 697 N N . LEU A 1 91 ? -6.348 3.314 14.226 1.00 87.94 91 LEU A N 1
ATOM 698 C CA . LEU A 1 91 ? -7.377 3.397 13.195 1.00 87.94 91 LEU A CA 1
ATOM 699 C C . LEU A 1 91 ? -7.591 4.874 12.795 1.00 87.94 91 LEU A C 1
ATOM 701 O O . LEU A 1 91 ? -7.776 5.713 13.682 1.00 87.94 91 LEU A O 1
ATOM 705 N N . PRO A 1 92 ? -7.497 5.235 11.501 1.00 87.12 92 PRO A N 1
ATOM 706 C CA . PRO A 1 92 ? -7.819 6.580 11.047 1.00 87.12 92 PRO A CA 1
ATOM 707 C C . PRO A 1 92 ? -9.333 6.802 11.102 1.00 87.12 92 PRO A C 1
ATOM 709 O O . PRO A 1 92 ? -10.110 5.902 10.808 1.00 87.12 92 PRO A O 1
ATOM 712 N N . ASP A 1 93 ? -9.738 8.031 11.400 1.00 88.44 93 ASP A N 1
ATOM 713 C CA . ASP A 1 93 ? -11.112 8.477 11.177 1.00 88.44 93 ASP A CA 1
ATOM 714 C C . ASP A 1 93 ? -11.332 8.693 9.668 1.00 88.44 93 ASP A C 1
ATOM 716 O O . ASP A 1 93 ? -10.925 9.722 9.108 1.00 88.44 93 ASP A O 1
ATOM 720 N N . PHE A 1 94 ? -11.833 7.662 8.988 1.00 89.75 94 PHE A N 1
ATOM 721 C CA . PHE A 1 94 ? -12.006 7.606 7.537 1.00 89.75 94 PHE A CA 1
ATOM 722 C C . PHE A 1 94 ? -13.157 6.657 7.172 1.00 89.75 94 PHE A C 1
ATOM 724 O O . PHE A 1 94 ? -13.313 5.613 7.802 1.00 89.75 94 PHE A O 1
ATOM 731 N N . ASP A 1 95 ? -13.930 7.001 6.140 1.00 90.12 95 ASP A N 1
ATOM 732 C CA . ASP A 1 95 ? -14.986 6.138 5.604 1.00 90.12 95 ASP A CA 1
ATOM 733 C C . ASP A 1 95 ? -14.411 5.163 4.568 1.00 90.12 95 ASP A C 1
ATOM 735 O O . ASP A 1 95 ? -14.034 5.545 3.460 1.00 90.12 95 ASP A O 1
ATOM 739 N N . PHE A 1 96 ? -14.330 3.888 4.942 1.00 89.06 96 PHE A N 1
ATOM 740 C CA . PHE A 1 96 ? -13.804 2.817 4.094 1.00 89.06 96 PHE A CA 1
ATOM 741 C C . PHE A 1 96 ? -14.854 2.216 3.141 1.00 89.06 96 PHE A C 1
ATOM 743 O O . PHE A 1 96 ? -14.539 1.300 2.366 1.00 89.06 96 PHE A O 1
ATOM 750 N N . GLY A 1 97 ? -16.092 2.718 3.170 1.00 89.00 97 GLY A N 1
ATOM 751 C CA . GLY A 1 97 ? -17.193 2.231 2.353 1.00 89.00 97 GLY A CA 1
ATOM 752 C C . GLY A 1 97 ? -17.495 0.757 2.628 1.00 89.00 97 GLY A C 1
ATOM 753 O O . GLY A 1 97 ? -17.836 0.374 3.740 1.00 89.00 97 GLY A O 1
ATOM 754 N N . LYS A 1 98 ? -17.379 -0.084 1.594 1.00 88.38 98 LYS A N 1
ATOM 755 C CA . LYS A 1 98 ? -17.675 -1.530 1.669 1.00 88.38 98 LYS A CA 1
ATOM 756 C C . LYS A 1 98 ? -16.468 -2.398 2.044 1.00 88.38 98 LYS A C 1
ATOM 758 O O . LYS A 1 98 ? -16.588 -3.617 2.060 1.00 88.38 98 LYS A O 1
ATOM 763 N N . THR A 1 99 ? -15.310 -1.788 2.278 1.00 92.69 99 THR A N 1
ATOM 764 C CA . THR A 1 99 ? -14.059 -2.511 2.528 1.00 92.69 99 THR A CA 1
ATOM 765 C C . THR A 1 99 ? -14.029 -3.031 3.961 1.00 92.69 99 THR A C 1
ATOM 767 O O . THR A 1 99 ? -14.224 -2.251 4.894 1.00 92.69 99 THR A O 1
ATOM 770 N N . ALA A 1 100 ? -13.741 -4.317 4.159 1.00 93.81 100 ALA A N 1
ATOM 771 C CA . ALA A 1 100 ? -13.623 -4.895 5.495 1.00 93.81 100 ALA A CA 1
ATOM 772 C C . ALA A 1 100 ? -12.300 -4.480 6.156 1.00 93.81 100 ALA A C 1
ATOM 774 O O . ALA A 1 100 ? -11.234 -4.550 5.535 1.00 93.81 100 ALA A O 1
ATOM 775 N N . ILE A 1 101 ? -12.359 -4.051 7.421 1.00 94.50 101 ILE A N 1
ATOM 776 C CA . ILE A 1 101 ? -11.207 -3.509 8.149 1.00 94.50 101 ILE A CA 1
ATOM 777 C C . ILE A 1 101 ? -10.823 -4.409 9.318 1.00 94.50 101 ILE A C 1
ATOM 779 O O . ILE A 1 101 ? -11.585 -4.592 10.262 1.00 94.50 101 ILE A O 1
ATOM 783 N N . PHE A 1 102 ? -9.584 -4.894 9.294 1.00 93.25 102 PHE A N 1
ATOM 784 C CA . PHE A 1 102 ? -8.987 -5.670 10.378 1.00 93.25 102 PHE A CA 1
ATOM 785 C C . PHE A 1 102 ? -7.952 -4.806 11.091 1.00 93.25 102 PHE A C 1
ATOM 787 O O . PHE A 1 102 ? -6.934 -4.438 10.502 1.00 93.25 102 PHE A O 1
ATOM 794 N N . HIS A 1 103 ? -8.211 -4.435 12.345 1.00 91.69 103 HIS A N 1
ATOM 795 C CA . HIS A 1 103 ? -7.382 -3.478 13.075 1.00 91.69 103 HIS A CA 1
ATOM 796 C C . HIS A 1 103 ? -6.511 -4.161 14.135 1.00 91.69 103 HIS A C 1
ATOM 798 O O . HIS A 1 103 ? -6.988 -4.882 15.010 1.00 91.69 103 HIS A O 1
ATOM 804 N N . PHE A 1 104 ? -5.212 -3.877 14.067 1.00 88.94 104 PHE A N 1
ATOM 805 C CA . PHE A 1 104 ? -4.195 -4.375 14.983 1.00 88.94 104 PHE A CA 1
ATOM 806 C C . PHE A 1 104 ? -3.545 -3.202 15.717 1.00 88.94 104 PHE A C 1
ATOM 808 O O . PHE A 1 104 ? -2.879 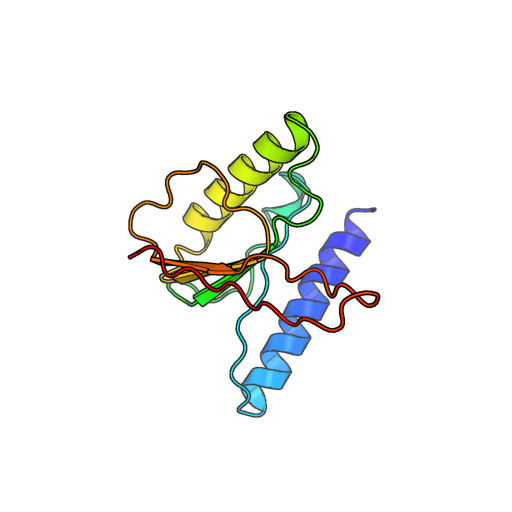-2.353 15.108 1.00 88.94 104 PHE A O 1
ATOM 815 N N . GLU A 1 105 ? -3.723 -3.150 17.037 1.00 82.44 105 GLU A N 1
ATOM 816 C CA . GLU A 1 105 ? -3.049 -2.162 17.875 1.00 82.44 105 GLU A CA 1
ATOM 817 C C . GLU A 1 105 ? -1.581 -2.571 18.097 1.00 82.44 105 GLU A C 1
ATOM 819 O O . GLU A 1 105 ? -1.275 -3.756 18.257 1.00 82.44 105 GLU A O 1
ATOM 824 N N . PRO A 1 106 ? -0.638 -1.613 18.105 1.00 75.62 106 PRO A N 1
ATOM 825 C CA . PRO A 1 106 ? 0.756 -1.924 18.365 1.00 75.62 106 PRO A CA 1
ATOM 826 C C . PRO A 1 106 ? 0.913 -2.385 19.815 1.00 75.62 106 PRO A C 1
ATOM 828 O O . PRO A 1 106 ? 0.678 -1.616 20.747 1.00 75.62 106 PRO A O 1
ATOM 831 N N . THR A 1 107 ? 1.356 -3.625 20.012 1.00 69.12 107 THR A N 1
ATOM 832 C CA . THR A 1 107 ? 1.712 -4.122 21.341 1.00 69.12 107 THR A CA 1
ATOM 833 C C . THR A 1 107 ? 3.016 -3.468 21.787 1.00 69.12 107 THR A C 1
ATOM 835 O O . THR A 1 107 ? 4.089 -3.750 21.249 1.00 69.12 107 THR A O 1
ATOM 838 N N . SER A 1 108 ? 2.950 -2.595 22.790 1.00 62.31 108 SER A N 1
ATOM 839 C CA . SER A 1 108 ? 4.143 -2.185 23.526 1.00 62.31 108 SER A CA 1
ATOM 840 C C . SER A 1 108 ? 4.565 -3.335 24.433 1.00 62.31 108 SER A C 1
ATOM 842 O O . SER A 1 108 ? 3.861 -3.661 25.386 1.00 62.31 108 SER A O 1
ATOM 844 N N . PHE A 1 109 ? 5.706 -3.956 24.137 1.00 60.31 109 PHE A N 1
ATOM 845 C CA . PHE A 1 109 ? 6.328 -4.898 25.060 1.00 60.31 109 PHE A CA 1
ATOM 846 C C . PHE A 1 109 ? 6.874 -4.113 26.253 1.00 60.31 109 PHE A C 1
ATOM 848 O O . PHE A 1 109 ? 7.912 -3.452 26.158 1.00 60.31 109 PHE A O 1
ATOM 855 N N . ASP A 1 110 ? 6.150 -4.154 27.368 1.00 60.97 110 ASP A N 1
ATOM 856 C CA . ASP A 1 110 ? 6.641 -3.612 28.623 1.00 60.97 110 ASP A CA 1
ATOM 857 C C . ASP A 1 110 ? 7.670 -4.582 29.210 1.00 60.97 110 ASP A C 1
ATOM 859 O O . ASP A 1 110 ? 7.346 -5.498 29.969 1.00 60.97 110 ASP A O 1
ATOM 863 N N . TRP A 1 111 ? 8.933 -4.387 28.822 1.00 65.75 111 TRP A N 1
ATOM 864 C CA . TRP A 1 111 ? 10.047 -5.214 29.286 1.00 65.75 111 TRP A CA 1
ATOM 865 C C . TRP A 1 111 ? 10.199 -5.198 30.812 1.00 65.75 111 TRP A C 1
ATOM 867 O O . TRP A 1 111 ? 10.780 -6.132 31.360 1.00 65.75 111 TRP A O 1
ATOM 877 N N . LYS A 1 112 ? 9.666 -4.176 31.501 1.00 64.31 112 LYS A N 1
ATOM 878 C CA . LYS A 1 112 ? 9.704 -4.086 32.965 1.00 64.31 112 LYS A CA 1
ATOM 879 C C . LYS A 1 112 ? 8.645 -4.960 33.623 1.00 64.31 112 LYS A C 1
ATOM 881 O O . LYS A 1 112 ? 8.891 -5.483 34.703 1.00 64.31 112 LYS A O 1
ATOM 886 N N . ASN A 1 113 ? 7.490 -5.123 32.983 1.00 67.94 113 ASN A N 1
ATOM 887 C CA . ASN A 1 113 ? 6.360 -5.850 33.558 1.00 67.94 113 ASN A CA 1
ATOM 888 C C . ASN A 1 113 ? 6.155 -7.254 32.965 1.00 67.94 113 ASN A C 1
ATOM 890 O O . ASN A 1 113 ? 5.262 -7.961 33.426 1.00 67.94 113 ASN A O 1
ATOM 894 N N . MET A 1 114 ? 6.952 -7.675 31.967 1.00 54.94 114 MET A N 1
ATOM 895 C CA . MET A 1 114 ? 6.896 -9.003 31.320 1.00 54.94 114 MET A CA 1
ATOM 896 C C . MET A 1 114 ? 5.480 -9.450 30.887 1.00 54.94 114 MET A C 1
ATOM 898 O O . MET A 1 114 ? 5.229 -10.639 30.692 1.00 54.94 114 MET A O 1
ATOM 902 N N . LYS A 1 115 ? 4.541 -8.514 30.704 1.00 53.84 115 LYS A N 1
ATOM 903 C CA . LYS A 1 115 ? 3.181 -8.802 30.236 1.00 53.84 115 LYS A CA 1
ATOM 904 C C . LYS A 1 115 ? 3.095 -8.591 28.732 1.00 53.84 115 LYS A C 1
ATOM 906 O O . LYS A 1 115 ? 3.594 -7.602 28.196 1.00 53.84 115 LYS A O 1
ATOM 911 N N . LYS A 1 116 ? 2.470 -9.549 28.050 1.00 49.69 116 LYS A N 1
ATOM 912 C CA . LYS A 1 116 ? 2.289 -9.553 26.600 1.00 49.69 116 LYS A CA 1
ATOM 913 C C . LYS A 1 116 ? 0.797 -9.440 26.300 1.00 49.69 116 LYS A C 1
ATOM 915 O O . LYS A 1 116 ? 0.124 -10.456 26.189 1.00 49.69 116 LYS A O 1
ATOM 920 N N . ASP A 1 117 ? 0.303 -8.216 26.155 1.00 54.56 117 ASP A N 1
ATOM 921 C CA . ASP A 1 117 ? -1.090 -7.977 25.768 1.00 54.56 117 ASP A CA 1
ATOM 922 C C . ASP A 1 117 ? -1.160 -7.746 24.250 1.00 54.56 117 ASP A C 1
ATOM 924 O O . ASP A 1 117 ? -0.758 -6.704 23.724 1.00 54.56 117 ASP A O 1
ATOM 928 N N . VAL A 1 118 ? -1.618 -8.760 23.510 1.00 53.47 118 VAL A N 1
ATOM 929 C CA . VAL A 1 118 ? -1.923 -8.635 22.077 1.00 53.47 118 VAL A CA 1
ATOM 930 C C . VAL A 1 118 ? -3.384 -8.218 21.956 1.00 53.47 118 VAL A C 1
ATOM 932 O O . VAL A 1 118 ? -4.275 -9.010 22.244 1.00 53.47 118 VAL A O 1
ATOM 935 N N . ASN A 1 119 ? -3.628 -6.971 21.550 1.00 57.44 119 ASN A N 1
ATOM 936 C CA . ASN A 1 119 ? -4.975 -6.419 21.419 1.00 57.44 119 ASN A CA 1
ATOM 937 C C . ASN A 1 119 ? -5.372 -6.398 19.933 1.00 57.44 119 ASN A C 1
ATOM 939 O O . ASN A 1 119 ? -5.015 -5.481 19.191 1.00 57.44 119 ASN A O 1
ATOM 943 N N . CYS A 1 120 ? -6.057 -7.449 19.482 1.00 48.69 120 CYS A N 1
ATOM 944 C CA . CYS A 1 120 ? -6.679 -7.504 18.160 1.00 48.69 120 CYS A CA 1
ATOM 945 C C . CYS A 1 120 ? -8.165 -7.178 18.321 1.00 48.69 120 CYS A C 1
ATOM 947 O O . CYS A 1 120 ? -8.858 -7.870 19.067 1.00 48.69 120 CYS A O 1
ATOM 949 N N . LYS A 1 121 ? -8.651 -6.133 17.646 1.00 56.38 121 LYS A N 1
ATOM 950 C CA . LYS A 1 121 ? -10.070 -5.756 17.656 1.00 56.38 121 LYS A CA 1
ATOM 951 C C . LYS A 1 121 ? -10.628 -5.950 16.252 1.00 56.38 121 LYS A C 1
ATOM 953 O O . LYS A 1 121 ? -10.273 -5.216 15.332 1.00 56.38 121 LYS A O 1
ATOM 958 N N . GLU A 1 122 ? -11.489 -6.948 16.083 1.00 43.31 122 GLU A N 1
ATOM 959 C CA . GLU A 1 122 ? -12.329 -7.055 14.890 1.00 43.31 122 GLU A CA 1
ATOM 960 C C . GLU A 1 122 ? -13.463 -6.035 15.010 1.00 43.31 122 GLU A C 1
ATOM 962 O O . GLU A 1 122 ? -14.340 -6.171 15.861 1.00 43.31 122 GLU A O 1
ATOM 967 N N . ASN A 1 123 ? -13.437 -4.996 14.176 1.00 47.03 123 ASN A N 1
ATOM 968 C CA . ASN A 1 123 ? -14.595 -4.129 13.991 1.00 47.03 123 ASN A CA 1
ATOM 969 C C . ASN A 1 123 ? -15.402 -4.727 12.837 1.00 47.03 123 ASN A C 1
ATOM 971 O O . ASN A 1 123 ? -14.999 -4.602 11.681 1.00 47.03 123 ASN A O 1
ATOM 975 N N . ARG A 1 124 ? -16.473 -5.448 13.173 1.00 35.88 124 ARG A N 1
ATOM 976 C CA . ARG A 1 124 ? -17.402 -6.043 12.208 1.00 35.88 124 ARG A CA 1
ATOM 977 C C . ARG A 1 124 ? -18.521 -5.075 11.852 1.00 35.88 124 ARG A C 1
ATOM 979 O O . ARG A 1 124 ? -18.972 -4.356 12.770 1.00 35.88 124 ARG A O 1
#